Protein AF-A0A527VYZ7-F1 (afdb_monomer_lite)

Sequence (61 aa):
RGRKVSIISTMASQPPMISDDLRRQADHFIDLMTLKSEVGRDPSERPVRRPEPAEVDEDDY

Foldseek 3Di:
DDDADEEEEACPDVVGDCLVVVCVVHPHYHHVVVCCVPPNDDPVPDDDPDDDPPDPPPPPD

Secondary structure (DSSP, 8-state):
-----EEEE-S--SS--THHHHHHH-SEEEEHHHHHHHHPPPGGGSPP-PPPPP---TT--

Radius of gyration: 17.16 Å; chains: 1; bounding box: 35×38×38 Å

pLDDT: mean 80.08, std 9.26, range [56.44, 92.56]

Structure (mmCIF, N/CA/C/O backbone):
data_AF-A0A527VYZ7-F1
#
_entry.id   AF-A0A527VYZ7-F1
#
loop_
_atom_site.group_PDB
_atom_site.id
_atom_site.type_symbol
_atom_site.label_atom_id
_atom_site.label_alt_id
_atom_site.label_comp_id
_atom_site.label_asym_id
_atom_site.label_entity_id
_atom_site.label_seq_id
_atom_site.pdbx_PDB_ins_code
_atom_site.Cartn_x
_atom_site.Cartn_y
_atom_site.Cartn_z
_atom_site.occupancy
_atom_site.B_iso_or_equiv
_atom_site.auth_seq_id
_atom_site.auth_comp_id
_atom_site.auth_asym_id
_atom_site.auth_atom_id
_atom_site.pdbx_PDB_model_num
ATOM 1 N N . ARG A 1 1 ? -12.060 16.224 13.344 1.00 56.44 1 ARG A N 1
ATOM 2 C CA . ARG A 1 1 ? -12.494 15.487 12.130 1.00 56.44 1 ARG A CA 1
ATOM 3 C C . ARG A 1 1 ? -11.599 14.259 11.998 1.00 56.44 1 ARG A C 1
ATOM 5 O O . ARG A 1 1 ? -10.477 14.423 11.555 1.00 56.44 1 ARG A O 1
ATOM 12 N N . GLY A 1 2 ? -12.038 13.080 12.443 1.00 79.94 2 GLY A N 1
ATOM 13 C CA . GLY A 1 2 ? -11.280 11.839 12.247 1.00 79.94 2 GLY A CA 1
ATOM 14 C C . GLY A 1 2 ? -11.782 11.134 10.993 1.00 79.94 2 GLY A C 1
ATOM 15 O O . GLY A 1 2 ? -12.954 10.765 10.949 1.00 79.94 2 GLY A O 1
ATOM 16 N N . ARG A 1 3 ? -10.943 11.004 9.964 1.00 80.75 3 ARG A N 1
ATOM 17 C CA . ARG A 1 3 ? -11.224 10.149 8.805 1.00 80.75 3 ARG A CA 1
ATOM 18 C C . ARG A 1 3 ? -10.224 9.011 8.814 1.00 80.75 3 ARG A C 1
ATOM 20 O O . ARG A 1 3 ? -9.041 9.277 8.956 1.00 80.75 3 ARG A O 1
ATOM 27 N N . LYS A 1 4 ? -10.726 7.785 8.674 1.00 86.88 4 LYS A N 1
ATOM 28 C CA . LYS A 1 4 ? -9.888 6.603 8.498 1.00 86.88 4 LYS A CA 1
ATOM 29 C C . LYS A 1 4 ? -9.412 6.567 7.053 1.00 86.88 4 LYS A C 1
ATOM 31 O O . LYS A 1 4 ? -10.245 6.638 6.147 1.00 86.88 4 LYS A O 1
ATOM 36 N N . VAL A 1 5 ? -8.107 6.479 6.852 1.00 87.81 5 VAL A N 1
ATOM 37 C CA . VAL A 1 5 ? -7.481 6.415 5.531 1.00 87.81 5 VAL A CA 1
ATOM 38 C C . VAL A 1 5 ? -6.848 5.042 5.353 1.00 87.81 5 VAL A C 1
ATOM 40 O O . VAL A 1 5 ? -6.089 4.569 6.194 1.00 87.81 5 VAL A O 1
ATOM 43 N N . SER A 1 6 ? -7.179 4.389 4.243 1.00 92.56 6 SER A N 1
ATOM 44 C CA . SER A 1 6 ? -6.539 3.148 3.815 1.00 92.56 6 SER A CA 1
ATOM 45 C C . SER A 1 6 ? -5.766 3.415 2.536 1.00 92.56 6 SER A C 1
ATOM 47 O O . SER A 1 6 ? -6.323 3.957 1.583 1.00 92.56 6 SER A O 1
ATOM 49 N N . ILE A 1 7 ? -4.488 3.053 2.529 1.00 89.94 7 ILE A N 1
ATOM 50 C CA . ILE A 1 7 ? -3.609 3.199 1.371 1.00 89.94 7 ILE A CA 1
ATOM 51 C C . ILE A 1 7 ? -3.321 1.815 0.806 1.00 89.94 7 ILE A C 1
ATOM 53 O O . ILE A 1 7 ? -2.956 0.892 1.533 1.00 89.94 7 ILE A O 1
ATOM 57 N N . ILE A 1 8 ? -3.484 1.686 -0.505 1.00 90.94 8 ILE A N 1
ATOM 58 C CA . ILE A 1 8 ? -3.164 0.477 -1.256 1.00 90.94 8 ILE A CA 1
ATOM 59 C C . ILE A 1 8 ? -2.048 0.865 -2.230 1.00 90.94 8 ILE A C 1
ATOM 61 O O . ILE A 1 8 ? -2.280 1.659 -3.139 1.00 90.94 8 ILE A O 1
ATOM 65 N N . SER A 1 9 ? -0.829 0.373 -2.008 1.00 88.31 9 SER A N 1
ATOM 66 C CA . SER A 1 9 ? 0.355 0.694 -2.829 1.00 88.31 9 SER A CA 1
ATOM 67 C C . SER A 1 9 ? 1.332 -0.484 -2.843 1.00 88.31 9 SER A C 1
ATOM 69 O O . SER A 1 9 ? 1.144 -1.432 -2.096 1.00 88.31 9 SER A O 1
ATOM 71 N N . THR A 1 10 ? 2.380 -0.458 -3.669 1.00 87.06 10 THR A N 1
ATOM 72 C CA . THR A 1 10 ? 3.477 -1.440 -3.596 1.00 87.06 10 THR A CA 1
ATOM 73 C C . THR A 1 10 ? 4.745 -0.822 -3.016 1.00 87.06 10 THR A C 1
ATOM 75 O O . THR A 1 10 ? 5.048 0.345 -3.275 1.00 87.06 10 THR A O 1
ATOM 78 N N . MET A 1 11 ? 5.495 -1.608 -2.238 1.00 82.56 11 MET A N 1
ATOM 79 C CA . MET A 1 11 ? 6.853 -1.248 -1.802 1.00 82.56 11 MET A CA 1
ATOM 80 C C . MET A 1 11 ? 7.929 -1.731 -2.783 1.00 82.56 11 MET A C 1
ATOM 82 O O . MET A 1 11 ? 9.061 -1.257 -2.745 1.00 82.56 11 MET A O 1
ATOM 86 N N . ALA A 1 12 ? 7.577 -2.654 -3.680 1.00 81.69 12 ALA A N 1
ATOM 87 C CA . ALA A 1 12 ? 8.456 -3.149 -4.726 1.00 81.69 12 ALA A CA 1
ATOM 88 C C . ALA A 1 12 ? 8.373 -2.226 -5.952 1.00 81.69 12 ALA A C 1
ATOM 90 O O . ALA A 1 12 ? 7.748 -2.560 -6.958 1.00 81.69 12 ALA A O 1
ATOM 91 N N . SER A 1 13 ? 8.978 -1.042 -5.855 1.00 77.06 13 SER A N 1
ATOM 92 C CA . SER A 1 13 ? 9.164 -0.139 -6.991 1.00 7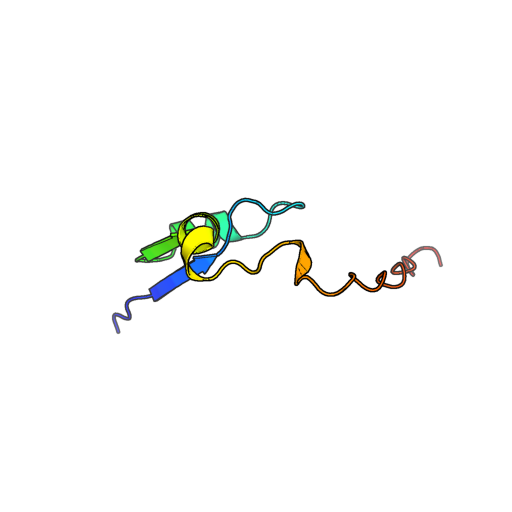7.06 13 SER A CA 1
ATOM 93 C C . SER A 1 13 ? 10.646 0.067 -7.275 1.00 77.06 13 SER A C 1
ATOM 95 O O . SER A 1 13 ? 11.470 0.122 -6.362 1.00 77.06 13 SER A O 1
ATOM 97 N N . GLN A 1 14 ? 10.987 0.195 -8.554 1.00 75.88 14 GLN A N 1
ATOM 98 C CA . GLN A 1 14 ? 12.332 0.547 -8.982 1.00 75.88 14 GLN A CA 1
ATOM 99 C C . GLN A 1 14 ? 12.205 1.668 -10.019 1.00 75.88 14 GLN A C 1
ATOM 101 O O . GLN A 1 14 ? 11.686 1.404 -11.106 1.00 75.88 14 GLN A O 1
ATOM 106 N N . PRO A 1 15 ? 12.599 2.913 -9.683 1.00 75.44 15 PRO A N 1
ATOM 107 C CA . PRO A 1 15 ? 13.257 3.360 -8.442 1.00 75.44 15 PRO A CA 1
ATOM 108 C C . PRO A 1 15 ? 12.349 3.335 -7.185 1.00 75.44 15 PRO A C 1
ATOM 110 O O . PRO A 1 15 ? 11.123 3.224 -7.304 1.00 75.44 15 PRO A O 1
ATOM 113 N N . PRO A 1 16 ? 12.926 3.406 -5.966 1.00 68.12 16 PRO A N 1
ATOM 114 C CA . PRO A 1 16 ? 12.152 3.489 -4.727 1.00 68.12 16 PRO A CA 1
ATOM 115 C C . PRO A 1 16 ? 11.224 4.713 -4.736 1.00 68.12 16 PRO A C 1
ATOM 117 O O . PRO A 1 16 ? 11.676 5.828 -4.981 1.00 68.12 16 PRO A O 1
ATOM 120 N N . MET A 1 17 ? 9.930 4.508 -4.480 1.00 74.50 17 MET A N 1
ATOM 121 C CA . MET A 1 17 ? 8.915 5.569 -4.424 1.00 74.50 17 MET A CA 1
ATOM 122 C C . MET A 1 17 ? 8.471 5.859 -2.979 1.00 74.50 17 MET A C 1
ATOM 124 O O . MET A 1 17 ? 8.749 5.084 -2.066 1.00 74.50 17 MET A O 1
ATOM 128 N N . ILE A 1 18 ? 7.701 6.941 -2.788 1.00 80.06 18 ILE A N 1
ATOM 129 C CA . ILE A 1 18 ? 7.166 7.470 -1.507 1.00 80.06 18 ILE A CA 1
ATOM 130 C C . ILE A 1 18 ? 6.273 6.500 -0.694 1.00 80.06 18 ILE A C 1
ATOM 132 O O . ILE A 1 18 ? 5.716 6.856 0.344 1.00 80.06 18 ILE A O 1
ATOM 136 N N . SER A 1 19 ? 6.104 5.255 -1.143 1.00 78.00 19 SER A N 1
ATOM 137 C CA . SER A 1 19 ? 5.244 4.254 -0.507 1.00 78.00 19 SER A CA 1
ATOM 138 C C . SER A 1 19 ? 5.574 4.000 0.972 1.00 78.00 19 SER A C 1
ATOM 140 O O . SER A 1 19 ? 4.653 3.700 1.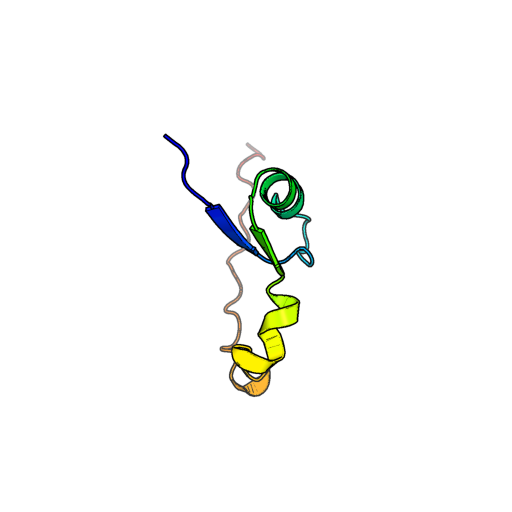729 1.00 78.00 19 SER A O 1
ATOM 142 N N . ASP A 1 20 ? 6.835 4.135 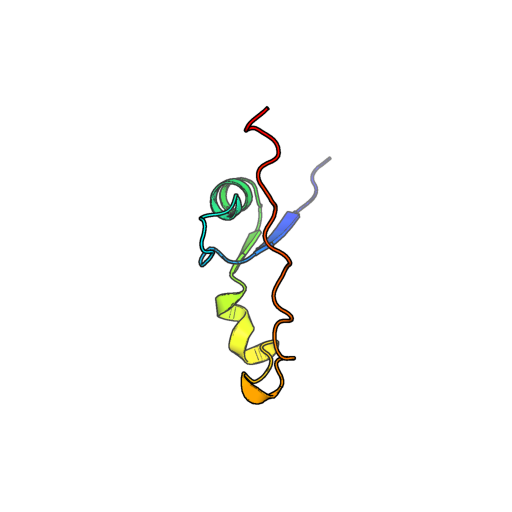1.413 1.00 76.06 20 ASP A N 1
ATOM 143 C CA . ASP A 1 20 ? 7.186 3.962 2.838 1.00 76.06 20 ASP A CA 1
ATOM 144 C C . ASP A 1 20 ? 6.652 5.104 3.719 1.00 76.06 20 ASP A C 1
ATOM 146 O O . ASP A 1 20 ? 6.081 4.843 4.780 1.00 76.06 20 ASP A O 1
ATOM 150 N N . ASP A 1 21 ? 6.7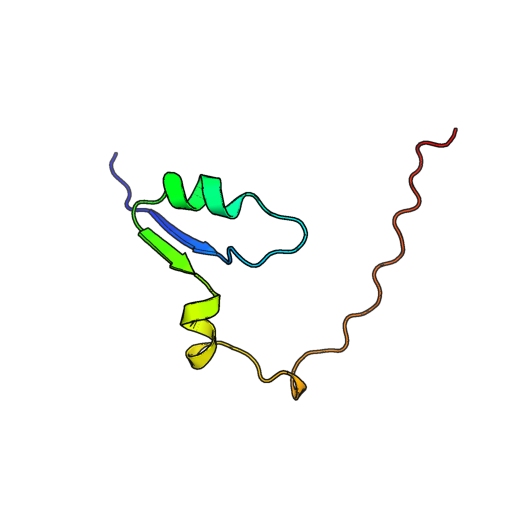52 6.356 3.265 1.00 81.06 21 ASP A N 1
ATOM 151 C CA . ASP A 1 21 ? 6.241 7.515 4.009 1.00 81.06 21 ASP A CA 1
ATOM 152 C C . ASP A 1 21 ? 4.715 7.479 4.116 1.00 81.06 21 ASP A C 1
ATOM 154 O O . ASP A 1 21 ? 4.148 7.713 5.186 1.00 81.06 21 ASP A O 1
ATOM 158 N N . LEU A 1 22 ? 4.039 7.104 3.026 1.00 80.94 22 LEU A N 1
ATOM 159 C CA . LEU A 1 22 ? 2.586 6.935 3.004 1.00 80.94 22 LEU A CA 1
ATOM 160 C C . LEU A 1 22 ? 2.128 5.806 3.933 1.00 80.94 22 LEU A C 1
ATOM 162 O O . LEU A 1 22 ? 1.152 5.968 4.665 1.00 80.94 22 LEU A O 1
ATOM 166 N N . ARG A 1 23 ? 2.852 4.681 3.961 1.00 78.62 23 ARG A N 1
ATOM 167 C CA . ARG A 1 23 ? 2.576 3.568 4.878 1.00 78.62 23 ARG A CA 1
ATOM 168 C C . ARG A 1 23 ? 2.630 4.001 6.341 1.00 78.62 23 ARG A C 1
ATOM 170 O O . ARG A 1 23 ? 1.801 3.556 7.126 1.00 78.62 23 ARG A O 1
ATOM 177 N N . ARG A 1 24 ? 3.588 4.856 6.712 1.00 81.69 24 ARG A N 1
ATOM 178 C CA . ARG A 1 24 ? 3.751 5.351 8.093 1.00 81.69 24 ARG A CA 1
ATOM 179 C C . ARG A 1 24 ? 2.631 6.291 8.529 1.00 81.69 24 ARG A C 1
ATOM 181 O O . ARG A 1 24 ? 2.370 6.391 9.723 1.00 81.69 24 ARG A O 1
ATOM 188 N N . GLN A 1 25 ? 2.008 6.988 7.581 1.00 82.31 25 GLN A N 1
ATOM 189 C CA . GLN A 1 25 ? 0.954 7.971 7.846 1.00 82.31 25 GLN A CA 1
ATOM 190 C C . GLN A 1 25 ? -0.464 7.390 7.740 1.00 82.31 25 GLN A C 1
ATOM 192 O O . GLN A 1 25 ? -1.413 8.025 8.196 1.00 82.31 25 GLN A O 1
ATOM 197 N N . ALA A 1 26 ? -0.628 6.214 7.132 1.00 83.00 26 ALA A N 1
ATOM 198 C CA . ALA A 1 26 ? -1.930 5.588 6.947 1.00 83.00 26 ALA A CA 1
ATOM 199 C C . ALA A 1 26 ? -2.407 4.855 8.207 1.00 83.00 26 ALA A C 1
ATOM 201 O O . ALA A 1 26 ? -1.632 4.166 8.866 1.00 83.00 26 ALA A O 1
ATOM 202 N N . ASP A 1 27 ? -3.715 4.904 8.476 1.00 89.12 27 ASP A N 1
ATOM 203 C CA . ASP A 1 27 ? -4.326 4.045 9.499 1.00 89.12 27 ASP A CA 1
ATOM 204 C C . ASP A 1 27 ? -4.260 2.564 9.088 1.00 89.12 27 ASP A C 1
ATOM 206 O O . ASP A 1 27 ? -4.128 1.670 9.924 1.00 89.12 27 ASP A O 1
ATOM 210 N N . HIS A 1 28 ? -4.349 2.303 7.780 1.00 90.75 28 HIS A N 1
ATOM 211 C CA . HIS A 1 28 ? -4.236 0.974 7.191 1.00 90.75 28 HIS A CA 1
ATOM 212 C C . HIS A 1 28 ? -3.427 1.017 5.893 1.00 90.75 28 HIS A C 1
ATOM 214 O O . HIS A 1 28 ? -3.655 1.877 5.041 1.00 90.75 28 HIS A O 1
ATOM 220 N N . PHE A 1 29 ? -2.536 0.043 5.709 1.00 90.25 29 PHE A N 1
ATOM 221 C CA . PHE A 1 29 ? -1.761 -0.129 4.483 1.00 90.25 29 PHE A CA 1
ATOM 222 C C . PHE A 1 29 ? -1.891 -1.557 3.957 1.00 90.25 29 PHE A C 1
ATOM 224 O O . PHE A 1 29 ? -1.738 -2.514 4.717 1.00 90.25 29 PHE A O 1
ATOM 231 N N . ILE A 1 30 ? -2.147 -1.692 2.658 1.00 91.25 30 ILE A N 1
ATOM 232 C CA . ILE A 1 30 ? -2.235 -2.974 1.956 1.00 91.25 30 ILE A CA 1
ATOM 233 C C . ILE A 1 30 ? -1.224 -2.951 0.809 1.00 91.25 30 ILE A C 1
ATOM 235 O O . ILE A 1 30 ? -1.265 -2.052 -0.033 1.00 91.25 30 ILE A O 1
ATOM 239 N N . ASP A 1 31 ? -0.323 -3.936 0.772 1.00 89.25 31 ASP A N 1
ATOM 240 C CA . ASP A 1 31 ? 0.624 -4.080 -0.336 1.00 89.25 31 ASP A CA 1
ATOM 241 C C . ASP A 1 31 ? -0.075 -4.690 -1.559 1.00 89.25 31 ASP A C 1
ATOM 243 O O . ASP A 1 31 ? -0.682 -5.754 -1.466 1.00 89.25 31 ASP A O 1
ATOM 247 N N . LEU A 1 32 ? 0.045 -4.066 -2.730 1.00 89.31 32 LEU A N 1
ATOM 248 C CA . LEU A 1 32 ? -0.473 -4.615 -3.990 1.00 89.31 32 LEU A CA 1
ATOM 249 C C . LEU A 1 32 ? 0.037 -6.033 -4.289 1.00 89.31 32 LEU A C 1
ATOM 251 O O . LEU A 1 32 ? -0.658 -6.799 -4.957 1.00 89.31 32 LEU A O 1
ATOM 255 N N . MET A 1 33 ? 1.218 -6.411 -3.790 1.00 87.88 33 MET A N 1
ATOM 256 C CA . MET A 1 33 ? 1.733 -7.772 -3.956 1.00 87.88 33 MET A CA 1
ATOM 257 C C . MET A 1 33 ? 0.855 -8.828 -3.275 1.00 87.88 33 MET A C 1
ATOM 259 O O . MET A 1 33 ? 0.755 -9.939 -3.793 1.00 87.88 33 MET A O 1
ATOM 263 N N . THR A 1 34 ? 0.181 -8.497 -2.169 1.00 90.94 34 THR A N 1
ATOM 264 C CA . THR A 1 34 ? -0.716 -9.445 -1.484 1.00 90.94 34 THR A CA 1
ATOM 265 C C . THR A 1 34 ? -2.033 -9.631 -2.231 1.00 90.94 34 THR A C 1
ATOM 267 O O . THR A 1 34 ? -2.620 -10.704 -2.170 1.00 90.94 34 THR A O 1
ATOM 270 N N . LEU A 1 35 ? -2.463 -8.624 -2.997 1.00 91.00 35 LEU A N 1
ATOM 271 C CA . LEU A 1 35 ? -3.672 -8.675 -3.824 1.00 91.00 35 LEU A CA 1
ATOM 272 C C . LEU A 1 35 ? -3.437 -9.340 -5.187 1.00 91.00 35 LEU A C 1
ATOM 274 O O . LEU A 1 35 ? -4.386 -9.579 -5.933 1.00 91.00 35 LEU A O 1
ATOM 278 N N . LYS A 1 36 ? -2.186 -9.659 -5.537 1.00 87.44 36 LYS A N 1
ATOM 279 C CA . LYS A 1 36 ? -1.818 -10.182 -6.859 1.00 87.44 36 LYS A CA 1
ATOM 280 C C . LYS A 1 36 ? -2.602 -11.437 -7.254 1.00 87.44 36 LYS A C 1
ATOM 282 O O . LYS A 1 36 ? -2.893 -11.594 -8.433 1.00 87.44 36 LYS A O 1
ATOM 287 N N . SER A 1 37 ? -2.948 -12.311 -6.309 1.00 87.94 37 SER A N 1
ATOM 288 C CA . SER A 1 37 ? -3.743 -13.514 -6.595 1.00 87.94 37 SER A CA 1
ATOM 289 C C . SER A 1 37 ? -5.203 -13.220 -6.933 1.00 87.94 37 SER A C 1
ATOM 291 O O . SER A 1 37 ? -5.832 -14.028 -7.605 1.00 87.94 37 SER A O 1
ATOM 293 N N . GLU A 1 38 ? -5.746 -12.095 -6.466 1.00 90.19 38 GLU A N 1
ATOM 294 C CA . GLU A 1 38 ? -7.158 -11.746 -6.650 1.00 90.19 38 GLU A CA 1
ATOM 295 C C . GLU A 1 38 ? -7.386 -10.793 -7.824 1.00 90.19 38 GLU A C 1
ATOM 297 O O . GLU A 1 38 ? -8.377 -10.919 -8.537 1.00 90.19 38 GLU A O 1
ATOM 302 N N . VAL A 1 39 ? -6.474 -9.837 -8.038 1.00 87.19 39 VAL A N 1
ATOM 303 C CA . VAL A 1 39 ? -6.637 -8.770 -9.047 1.00 87.19 39 VAL A CA 1
ATOM 304 C C . VAL A 1 39 ? -5.509 -8.718 -10.079 1.00 87.19 39 VAL A C 1
ATOM 306 O O . VAL A 1 39 ? -5.502 -7.855 -10.961 1.00 87.19 39 VAL A O 1
ATOM 309 N N . GLY A 1 40 ? -4.512 -9.597 -9.963 1.00 85.00 40 GLY A N 1
ATOM 310 C CA . GLY A 1 40 ? -3.374 -9.628 -10.873 1.00 85.00 40 GLY A CA 1
ATOM 311 C C . GLY A 1 40 ? -3.773 -10.125 -12.259 1.00 85.00 40 GLY A C 1
ATOM 312 O O . GLY A 1 40 ? -4.386 -11.176 -12.398 1.00 85.00 40 GLY A O 1
ATOM 313 N N . ARG A 1 41 ? -3.371 -9.383 -13.293 1.00 84.81 41 ARG A N 1
ATOM 314 C CA . ARG A 1 41 ? -3.481 -9.838 -14.686 1.00 84.81 41 ARG A CA 1
ATOM 315 C C . ARG A 1 41 ? -2.414 -10.879 -14.985 1.00 84.81 41 ARG A C 1
ATOM 317 O O . ARG A 1 41 ? -1.270 -10.728 -14.526 1.00 84.81 41 ARG A O 1
ATOM 324 N N . ASP A 1 42 ? -2.767 -11.871 -15.797 1.00 83.06 42 ASP A N 1
ATOM 325 C CA . ASP A 1 42 ? -1.793 -12.838 -16.286 1.00 83.06 42 ASP A CA 1
ATOM 326 C C . ASP A 1 42 ? -0.693 -12.102 -17.079 1.00 83.06 42 ASP A C 1
ATOM 328 O O . ASP A 1 42 ? -0.989 -11.147 -17.808 1.00 83.06 42 ASP A O 1
ATOM 332 N N . PRO A 1 43 ? 0.594 -12.472 -16.934 1.00 80.19 43 PRO A N 1
ATOM 333 C CA . PRO A 1 43 ? 1.668 -11.856 -17.706 1.00 80.19 43 PRO A CA 1
ATOM 334 C C . PRO A 1 43 ? 1.417 -11.851 -19.222 1.00 80.19 43 PRO A C 1
ATOM 336 O O . PRO A 1 43 ? 1.828 -10.897 -19.880 1.00 80.19 43 PRO A O 1
ATOM 339 N N . SER A 1 44 ? 0.725 -12.862 -19.757 1.00 82.38 44 SER A N 1
ATOM 340 C CA . SER A 1 44 ? 0.366 -12.971 -21.179 1.00 82.38 44 SER A CA 1
ATOM 341 C C . SER A 1 44 ? -0.721 -11.987 -21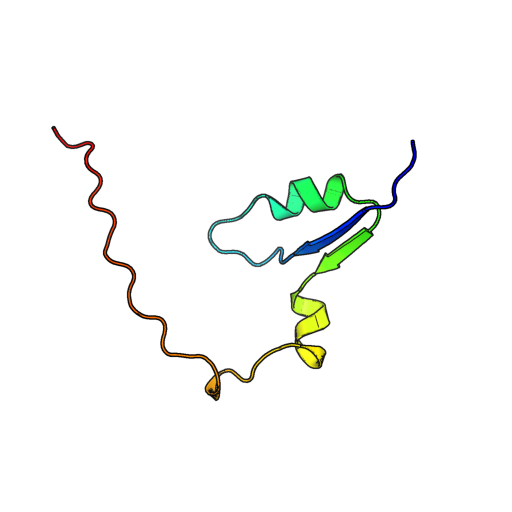.627 1.00 82.38 44 SER A C 1
ATOM 343 O O . SER A 1 44 ? -0.776 -11.634 -22.801 1.00 82.38 44 SER A O 1
ATOM 345 N N . GLU A 1 45 ? -1.539 -11.479 -20.704 1.00 82.81 45 GLU A N 1
ATOM 346 C CA . GLU A 1 45 ? -2.584 -10.485 -20.982 1.00 82.81 45 GLU A CA 1
ATOM 347 C C . GLU A 1 45 ? -2.053 -9.045 -20.914 1.00 82.81 45 GLU A C 1
ATOM 349 O O . GLU A 1 45 ? -2.791 -8.077 -21.127 1.00 82.81 45 GLU A O 1
ATOM 354 N N . ARG A 1 46 ? -0.767 -8.867 -20.578 1.00 80.56 46 ARG A N 1
ATOM 355 C CA . ARG A 1 46 ? -0.165 -7.539 -20.478 1.00 80.56 46 ARG A CA 1
ATOM 356 C C . ARG A 1 46 ? 0.023 -6.954 -21.879 1.00 80.56 46 ARG A C 1
ATOM 358 O O . ARG A 1 46 ? 0.734 -7.547 -22.689 1.00 80.56 46 ARG A O 1
ATOM 365 N N . PRO A 1 47 ? -0.541 -5.769 -22.171 1.00 80.81 47 PRO A N 1
ATOM 366 C CA . PRO A 1 47 ? -0.233 -5.085 -23.416 1.00 80.81 47 PRO A CA 1
ATOM 367 C C . PRO A 1 47 ? 1.271 -4.804 -23.485 1.00 80.81 47 PRO A C 1
ATOM 369 O O . PRO A 1 47 ? 1.891 -4.433 -22.484 1.00 80.81 47 PRO A O 1
ATOM 372 N N . VAL A 1 48 ? 1.855 -4.990 -24.672 1.00 81.75 48 VAL A N 1
ATOM 373 C CA . VAL A 1 48 ? 3.267 -4.684 -24.931 1.00 81.75 48 VAL A CA 1
ATOM 374 C C . VAL A 1 48 ? 3.513 -3.230 -24.538 1.00 81.75 48 VAL A C 1
ATOM 376 O O . VAL A 1 48 ? 2.875 -2.326 -25.081 1.00 81.75 48 VAL A O 1
ATOM 379 N N . ARG A 1 49 ? 4.413 -3.004 -23.570 1.00 76.38 49 ARG A N 1
ATOM 380 C CA . ARG A 1 49 ? 4.795 -1.653 -23.149 1.00 76.38 49 ARG A CA 1
ATOM 381 C C . ARG A 1 49 ? 5.353 -0.940 -24.377 1.00 76.38 49 ARG A C 1
ATOM 383 O O . ARG A 1 49 ? 6.396 -1.330 -24.897 1.00 76.38 49 ARG A O 1
ATOM 390 N N . ARG A 1 50 ? 4.637 0.075 -24.866 1.00 80.62 50 ARG A N 1
ATOM 391 C CA . ARG A 1 50 ? 5.165 0.958 -25.906 1.00 80.62 50 ARG A CA 1
ATOM 392 C C . ARG A 1 50 ? 6.397 1.648 -25.303 1.00 80.62 50 ARG A C 1
ATOM 394 O O . ARG A 1 50 ? 6.278 2.138 -24.180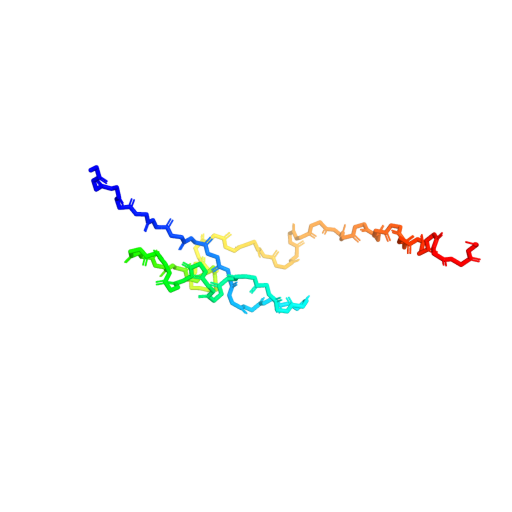 1.00 80.62 50 ARG A O 1
ATOM 401 N N . PRO A 1 51 ? 7.567 1.621 -25.963 1.00 76.56 51 PRO A N 1
ATOM 402 C CA . PRO A 1 51 ? 8.731 2.335 -25.455 1.00 76.56 51 PRO A CA 1
ATOM 403 C C . PRO A 1 51 ? 8.359 3.812 -25.288 1.00 76.56 51 PRO A C 1
ATOM 405 O O . PRO A 1 51 ? 7.825 4.420 -26.218 1.00 76.56 51 PRO A O 1
ATOM 408 N N . GLU A 1 52 ? 8.564 4.348 -24.084 1.00 74.31 52 GLU A N 1
ATOM 409 C CA . GLU A 1 52 ? 8.485 5.788 -23.845 1.00 74.31 52 GLU A CA 1
ATOM 410 C C . GLU A 1 52 ? 9.612 6.452 -24.646 1.00 74.31 52 GLU A C 1
ATOM 412 O O . GLU A 1 52 ? 10.735 5.933 -24.638 1.00 74.31 52 GLU A O 1
ATOM 417 N N . PRO A 1 53 ? 9.336 7.535 -25.395 1.00 69.25 53 PRO A N 1
ATOM 418 C CA . PRO A 1 53 ? 10.403 8.317 -25.999 1.00 69.25 53 PRO A CA 1
ATOM 419 C C . PRO A 1 53 ? 11.328 8.790 -24.875 1.00 69.25 53 PRO A C 1
ATOM 421 O O . PRO A 1 53 ? 10.849 9.286 -23.859 1.00 69.25 53 PRO A O 1
ATOM 424 N N . ALA A 1 54 ? 12.633 8.569 -25.042 1.00 70.94 54 ALA A N 1
ATOM 425 C CA . ALA A 1 54 ? 13.631 9.051 -24.100 1.00 70.94 54 ALA A CA 1
ATOM 426 C C . ALA A 1 54 ? 13.434 10.560 -23.918 1.00 70.94 54 ALA A C 1
ATOM 428 O O . ALA A 1 54 ? 13.436 11.300 -24.904 1.00 70.94 54 ALA A O 1
ATOM 429 N N . GLU A 1 55 ? 13.216 10.985 -22.676 1.00 64.94 55 GLU A N 1
ATOM 430 C CA . GLU A 1 55 ? 13.305 12.388 -22.300 1.00 64.94 55 GLU A CA 1
ATOM 431 C C . GLU A 1 55 ? 14.734 12.820 -22.646 1.00 64.94 55 GLU A C 1
ATOM 433 O O . GLU A 1 55 ? 15.708 12.297 -22.108 1.00 64.94 55 GLU A O 1
ATOM 438 N N . VAL A 1 56 ? 14.867 13.655 -23.675 1.00 64.62 56 VAL A N 1
ATOM 439 C CA . VAL A 1 56 ? 16.116 14.354 -23.956 1.00 64.62 56 VAL A CA 1
ATOM 440 C C . VAL A 1 56 ? 16.260 15.379 -22.842 1.00 64.62 56 VAL A C 1
ATOM 442 O O . VAL A 1 56 ? 15.468 16.316 -22.790 1.00 64.62 56 VAL A O 1
ATOM 445 N N . ASP A 1 57 ? 17.210 15.156 -21.934 1.00 65.25 57 ASP A N 1
ATOM 446 C CA . ASP A 1 57 ? 17.589 16.134 -20.916 1.00 65.25 57 ASP A CA 1
ATOM 447 C C . ASP A 1 57 ? 17.963 17.440 -21.642 1.00 65.25 57 ASP A C 1
ATOM 449 O O . ASP A 1 57 ? 18.982 17.526 -22.327 1.00 65.25 57 ASP A O 1
ATOM 453 N N . GLU A 1 58 ? 17.089 18.443 -21.558 1.00 61.78 58 GLU A N 1
ATOM 454 C CA . GLU A 1 58 ? 17.204 19.739 -22.247 1.00 61.78 58 GLU A CA 1
ATOM 455 C C . GLU A 1 58 ? 18.206 20.681 -21.537 1.00 61.78 58 GLU A C 1
ATOM 457 O O . GLU A 1 58 ? 18.280 21.868 -21.840 1.00 61.78 58 GLU A O 1
ATOM 462 N N . ASP A 1 59 ? 19.004 20.139 -20.610 1.00 63.19 59 ASP A N 1
ATOM 463 C CA . ASP A 1 59 ? 19.898 20.871 -19.704 1.00 63.19 59 ASP A CA 1
ATOM 464 C C . ASP A 1 59 ? 21.322 21.090 -20.269 1.00 63.19 59 ASP A C 1
ATOM 466 O O . ASP A 1 59 ? 22.192 21.602 -19.564 1.00 63.19 59 ASP A O 1
ATOM 470 N N . ASP A 1 60 ? 21.577 20.730 -21.533 1.00 58.72 60 ASP A N 1
ATOM 471 C CA . ASP A 1 60 ? 22.895 20.849 -22.190 1.00 58.72 60 ASP A CA 1
ATOM 472 C C . ASP A 1 60 ? 23.046 22.117 -23.072 1.00 58.72 60 ASP A C 1
ATOM 474 O O . ASP A 1 60 ? 23.822 22.127 -24.034 1.00 58.72 60 ASP A O 1
ATOM 478 N N . TYR A 1 61 ? 22.324 23.205 -22.756 1.00 56.62 61 TYR A N 1
ATOM 479 C CA . TYR A 1 61 ? 22.441 24.514 -23.433 1.00 56.62 61 TYR A CA 1
ATOM 480 C C . TYR A 1 61 ? 22.675 25.704 -22.493 1.00 56.62 61 TYR A C 1
ATOM 482 O O . TYR A 1 61 ? 21.940 25.850 -21.492 1.00 56.62 61 TYR A O 1
#